Protein AF-A0A945JNY4-F1 (afdb_monomer_lite)

Secondary structure (DSSP, 8-state):
-PPP---SPPPHHHHHHIIIIIHHHHHHHHHTS-HHHHHHHHHHHHHHHHS-SS--HHHHHHHHHHHT-S-TTTT-SHHHHHHHHHHHHHHHHHHTT-SSHHHHHHHHHHHHHHHHHHHHHHHTTSTT-

pLDDT: mean 84.41, std 12.9, range [43.5, 97.56]

Foldseek 3Di:
DDDPPPPDDDDPVRVCCCVPPLVVLLVVLCVPDQVQLVLLLVLLVQLLVQDDQDDDLVCLVCSCCVRPRPDLPVQPRNNSVLNVVQSVVQSVVQVVVDDRHSSVSSVVSNVVSVCSSVVSSVVSVDPDD

Radius of gyration: 17.93 Å; chains: 1; bounding box: 38×28×49 Å

Structure (mmCIF, N/CA/C/O backbone):
data_AF-A0A945JNY4-F1
#
_entry.id   AF-A0A945JNY4-F1
#
loop_
_atom_site.group_PDB
_atom_site.id
_atom_site.type_symbol
_atom_site.label_atom_id
_atom_site.label_alt_id
_atom_site.label_comp_id
_atom_site.label_asym_id
_atom_site.label_entity_id
_atom_site.label_seq_id
_atom_site.pdbx_PDB_ins_code
_atom_site.Cartn_x
_atom_site.Cartn_y
_atom_site.Cartn_z
_atom_site.occupancy
_atom_site.B_iso_or_equiv
_atom_site.auth_seq_id
_atom_site.auth_comp_id
_atom_site.auth_asym_id
_atom_site.auth_atom_id
_atom_site.pdbx_PDB_model_num
ATOM 1 N N . MET A 1 1 ? 25.417 -8.830 16.211 1.00 43.50 1 MET A N 1
ATOM 2 C CA . MET A 1 1 ? 24.468 -8.822 17.343 1.00 43.50 1 MET A CA 1
ATOM 3 C C . MET A 1 1 ? 23.357 -9.809 17.006 1.00 43.50 1 MET A C 1
ATOM 5 O O . MET A 1 1 ? 22.780 -9.643 15.936 1.00 43.50 1 MET A O 1
ATOM 9 N N . PRO A 1 2 ? 23.117 -10.873 17.789 1.00 43.62 2 PRO A N 1
ATOM 10 C CA . PRO A 1 2 ? 22.013 -11.785 17.509 1.00 43.62 2 PRO A CA 1
ATOM 11 C C . PRO A 1 2 ? 20.682 -11.071 17.778 1.00 43.62 2 PRO A C 1
ATOM 13 O O . PRO A 1 2 ? 20.583 -10.297 18.730 1.00 43.62 2 PRO A O 1
ATOM 16 N N . LEU A 1 3 ? 19.675 -11.308 16.935 1.00 51.19 3 LEU A N 1
ATOM 17 C CA . LEU A 1 3 ? 18.308 -10.849 17.190 1.00 51.19 3 LEU A CA 1
ATOM 18 C C . LEU A 1 3 ? 17.776 -11.525 18.469 1.00 51.19 3 LEU A C 1
ATOM 20 O O . LEU A 1 3 ? 18.082 -12.702 18.683 1.00 51.19 3 LEU A O 1
ATOM 24 N N . PRO A 1 4 ? 16.978 -10.836 19.305 1.00 52.81 4 PRO A N 1
ATOM 25 C CA . PRO A 1 4 ? 16.330 -11.469 20.447 1.00 52.81 4 PRO A CA 1
ATOM 26 C C . PRO A 1 4 ? 15.465 -12.635 19.958 1.00 52.81 4 PRO A C 1
ATOM 28 O O . PRO A 1 4 ? 14.599 -12.469 19.099 1.00 52.81 4 PRO A O 1
ATOM 31 N N . THR A 1 5 ? 15.705 -13.835 20.480 1.00 54.66 5 THR A N 1
ATOM 32 C CA . THR A 1 5 ? 14.893 -15.012 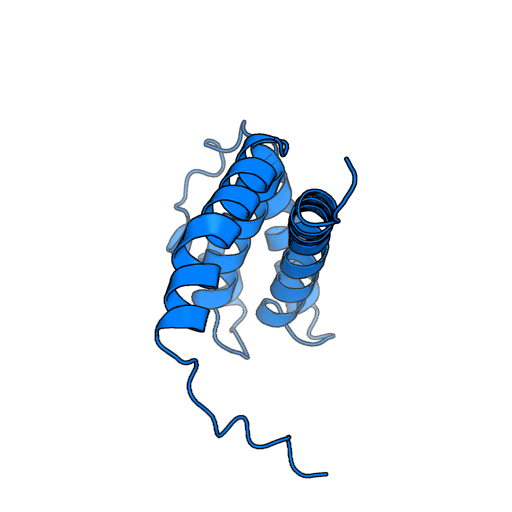20.179 1.00 54.66 5 THR A CA 1
ATOM 33 C C . THR A 1 5 ? 13.535 -14.863 20.865 1.00 54.66 5 THR A C 1
ATOM 35 O O . THR A 1 5 ? 13.374 -15.214 22.033 1.00 54.66 5 THR A O 1
ATOM 38 N N . HIS A 1 6 ? 12.533 -14.347 20.145 1.00 59.66 6 HIS A N 1
ATOM 39 C CA . HIS A 1 6 ? 11.121 -14.401 20.548 1.00 59.66 6 HIS A CA 1
ATOM 40 C C . HIS A 1 6 ? 10.664 -15.866 20.602 1.00 59.66 6 HIS A C 1
ATOM 42 O O . HIS A 1 6 ? 10.081 -16.398 19.665 1.00 59.66 6 HIS A O 1
ATOM 48 N N . SER A 1 7 ? 11.013 -16.553 21.683 1.00 62.31 7 SER A N 1
ATOM 49 C CA . SER A 1 7 ? 10.875 -18.005 21.835 1.00 62.31 7 SER A CA 1
ATOM 50 C C . SER A 1 7 ? 9.758 -18.398 22.803 1.00 62.31 7 SER A C 1
ATOM 52 O O . SER A 1 7 ? 9.586 -19.575 23.100 1.00 62.31 7 SER A O 1
ATOM 54 N N . ARG A 1 8 ? 8.953 -17.433 23.260 1.00 75.94 8 ARG A N 1
ATOM 55 C CA . ARG A 1 8 ? 7.708 -17.700 23.983 1.00 75.94 8 ARG A CA 1
ATOM 56 C C . ARG A 1 8 ? 6.525 -17.388 23.070 1.00 75.94 8 ARG A C 1
ATOM 58 O O . ARG A 1 8 ? 6.253 -16.209 22.843 1.00 75.94 8 ARG A O 1
ATOM 65 N N . PRO A 1 9 ? 5.846 -18.415 22.527 1.00 80.81 9 PRO A N 1
ATOM 66 C CA . PRO A 1 9 ? 4.530 -18.239 21.930 1.00 80.81 9 PRO A CA 1
ATOM 67 C C . PRO A 1 9 ? 3.599 -17.519 22.912 1.00 80.81 9 PRO A C 1
ATOM 69 O O . PRO A 1 9 ? 3.721 -17.707 24.124 1.00 80.81 9 PRO A O 1
ATOM 72 N N . LEU A 1 10 ? 2.681 -16.706 22.387 1.00 83.50 10 LEU A N 1
ATOM 73 C CA . LEU A 1 10 ? 1.646 -16.068 23.200 1.00 83.50 10 LEU A CA 1
ATOM 74 C C . LEU A 1 10 ? 0.803 -17.143 23.900 1.00 83.50 10 LEU A C 1
ATOM 76 O O . LEU A 1 10 ? 0.428 -18.140 23.280 1.00 83.50 10 LEU A O 1
ATOM 80 N N . SER A 1 11 ? 0.494 -16.934 25.176 1.00 91.00 11 SER A N 1
ATOM 81 C CA . SER A 1 11 ? -0.473 -17.754 25.907 1.00 91.00 11 SER A CA 1
ATOM 82 C C . SER A 1 11 ? -1.887 -17.565 25.352 1.00 91.00 11 SER A C 1
ATOM 84 O O . SER A 1 11 ? -2.193 -16.564 24.704 1.00 91.00 11 SER A O 1
ATOM 86 N N . GLU A 1 12 ? -2.787 -18.508 25.634 1.00 91.06 12 GLU A N 1
ATOM 87 C CA . GLU A 1 12 ? -4.187 -18.418 25.196 1.00 91.06 12 GLU A CA 1
ATOM 88 C C . GLU A 1 12 ? -4.878 -17.136 25.681 1.00 91.06 12 GLU A C 1
ATOM 90 O O . GLU A 1 12 ? -5.658 -16.539 24.940 1.00 91.06 12 GLU A O 1
ATOM 95 N N . SER A 1 13 ? -4.559 -16.667 26.892 1.00 87.94 13 SER A N 1
ATOM 96 C CA . SER A 1 13 ? -5.104 -15.421 27.438 1.00 87.94 13 SER A CA 1
ATOM 97 C C . SER A 1 13 ? -4.562 -14.184 26.718 1.00 87.94 13 SER A C 1
ATOM 99 O O . SER A 1 13 ? -5.331 -13.270 26.422 1.00 87.94 13 SER A O 1
ATOM 101 N N . GLU A 1 14 ? -3.272 -14.161 26.372 1.00 87.19 14 GLU A N 1
ATOM 102 C CA . GLU A 1 14 ? -2.682 -13.097 25.551 1.00 87.19 14 GLU A CA 1
ATOM 103 C C . GLU A 1 14 ? -3.295 -13.089 24.148 1.00 87.19 14 GLU A C 1
ATOM 105 O O . GLU A 1 14 ? -3.684 -12.027 23.660 1.00 87.19 14 GLU A O 1
ATOM 110 N N . ILE A 1 15 ? -3.464 -14.262 23.526 1.00 88.25 15 ILE A N 1
ATOM 111 C CA . ILE A 1 15 ? -4.139 -14.402 22.229 1.00 88.25 15 ILE A CA 1
ATOM 112 C C . ILE A 1 15 ? -5.574 -13.877 22.321 1.00 88.25 15 ILE A C 1
ATOM 114 O O . ILE A 1 15 ? -5.986 -13.071 21.484 1.00 88.25 15 ILE A O 1
ATOM 118 N N . ALA A 1 16 ? -6.339 -14.286 23.335 1.00 88.62 16 ALA A N 1
ATOM 119 C CA . ALA A 1 16 ? -7.715 -13.836 23.537 1.00 88.62 16 ALA A CA 1
ATOM 120 C C . ALA A 1 16 ? -7.798 -12.314 23.744 1.00 88.62 16 ALA A C 1
ATOM 122 O O . ALA A 1 16 ? -8.686 -11.655 23.196 1.00 88.62 16 ALA A O 1
ATOM 123 N N . PHE A 1 17 ? -6.843 -11.733 24.473 1.00 85.56 17 PHE A N 1
ATOM 124 C CA . PHE A 1 17 ? -6.758 -10.290 24.672 1.00 85.56 17 PHE A CA 1
ATOM 125 C C . PHE A 1 17 ? -6.467 -9.534 23.364 1.00 85.56 17 PHE A C 1
ATOM 127 O O . PHE A 1 17 ? -7.189 -8.587 23.029 1.00 85.56 17 PHE A O 1
ATOM 134 N N . VAL A 1 18 ? -5.460 -9.959 22.588 1.00 85.19 18 VAL A N 1
ATOM 135 C CA . VAL A 1 18 ? -5.072 -9.261 21.345 1.00 85.19 18 VAL A CA 1
ATOM 136 C C . VAL A 1 18 ? -6.080 -9.467 20.209 1.00 85.19 18 VAL A C 1
ATOM 138 O O . VAL A 1 18 ? -6.320 -8.561 19.411 1.00 85.19 18 VAL A O 1
ATOM 141 N N . THR A 1 19 ? -6.726 -10.633 20.143 1.00 86.06 19 THR A N 1
ATOM 142 C CA . THR A 1 19 ? -7.717 -10.946 19.096 1.00 86.06 19 THR A CA 1
ATOM 143 C C . THR A 1 19 ? -9.137 -10.488 19.432 1.00 86.06 19 THR A C 1
ATOM 145 O O . THR A 1 19 ? -9.947 -10.342 18.513 1.00 86.06 19 THR A O 1
ATOM 148 N N . GLY A 1 20 ? -9.438 -10.217 20.707 1.00 87.88 20 GLY A N 1
ATOM 149 C CA . GLY A 1 20 ? -10.739 -9.745 21.181 1.00 87.88 20 GLY A CA 1
ATOM 150 C C . GLY A 1 20 ? -10.773 -8.228 21.431 1.00 87.88 20 GLY A C 1
ATOM 151 O O . GLY A 1 20 ? -11.011 -7.464 20.490 1.00 87.88 20 GLY A O 1
ATOM 152 N N . PRO A 1 21 ? -10.595 -7.756 22.684 1.00 86.19 21 PRO A N 1
ATOM 153 C CA . PRO A 1 21 ? -10.664 -6.333 23.039 1.00 86.19 21 PRO A CA 1
ATOM 154 C C . PRO A 1 21 ? -9.794 -5.417 22.169 1.00 86.19 21 PRO A C 1
ATOM 156 O O . PRO A 1 21 ? -10.302 -4.448 21.606 1.00 86.19 21 PRO A O 1
ATOM 159 N N . GLN A 1 22 ? -8.518 -5.758 21.998 1.00 84.44 22 GLN A N 1
ATOM 160 C CA . GLN A 1 22 ? -7.559 -4.982 21.205 1.00 84.44 22 GLN A CA 1
ATOM 161 C C . GLN A 1 22 ? -7.992 -4.858 19.739 1.00 84.44 22 GLN A C 1
ATOM 163 O O . GLN A 1 22 ? -8.011 -3.761 19.179 1.00 84.44 22 GLN A O 1
ATOM 168 N N . ARG A 1 23 ? -8.439 -5.961 19.124 1.00 85.25 23 ARG A N 1
ATOM 169 C CA . ARG A 1 23 ? -8.918 -5.963 17.735 1.00 85.25 23 ARG A CA 1
ATOM 170 C C . ARG A 1 23 ? -10.116 -5.038 17.524 1.00 85.25 23 ARG A C 1
ATOM 172 O O . ARG A 1 23 ? -10.205 -4.391 16.483 1.00 85.25 23 ARG A O 1
ATOM 179 N N . ARG A 1 24 ? -11.016 -4.942 18.509 1.00 86.75 24 ARG A N 1
ATOM 180 C CA . ARG A 1 24 ? -12.154 -4.006 18.468 1.00 86.75 24 ARG A CA 1
ATOM 181 C C . ARG A 1 24 ? -11.704 -2.548 18.526 1.00 86.75 24 ARG A C 1
ATOM 183 O O . ARG A 1 24 ? -12.256 -1.730 17.796 1.00 86.75 24 ARG A O 1
ATOM 190 N N . ILE A 1 25 ? -10.690 -2.234 19.332 1.00 85.44 25 ILE A N 1
ATOM 191 C CA . ILE A 1 25 ? -10.122 -0.880 19.410 1.00 85.44 25 ILE A CA 1
ATOM 192 C C . ILE A 1 25 ? -9.492 -0.487 18.072 1.00 85.44 25 ILE A C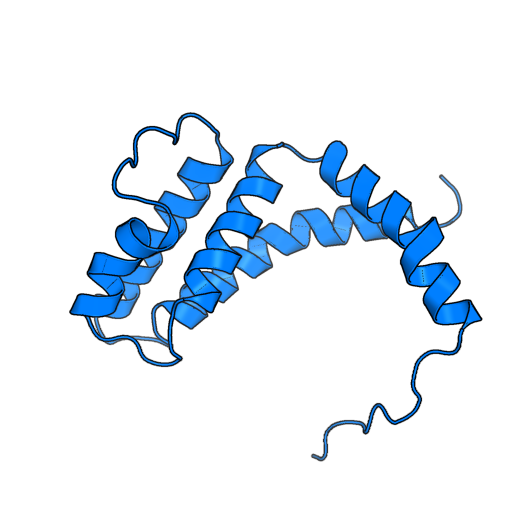 1
ATOM 194 O O . ILE A 1 25 ? -9.803 0.573 17.538 1.00 85.44 25 ILE A O 1
ATOM 198 N N . VAL A 1 26 ? -8.695 -1.374 17.471 1.00 83.75 26 VAL A N 1
ATOM 199 C CA . VAL A 1 26 ? -8.107 -1.133 16.142 1.00 83.75 26 VAL A CA 1
ATOM 200 C C . VAL A 1 26 ? -9.194 -0.965 15.076 1.00 83.75 26 VAL A C 1
ATOM 202 O O . VAL A 1 26 ? -9.119 -0.050 14.259 1.00 83.75 26 VAL A O 1
ATOM 205 N N . ALA A 1 27 ? -10.239 -1.799 15.092 1.00 84.19 27 ALA A N 1
ATOM 206 C CA . ALA A 1 27 ? -11.360 -1.671 14.159 1.00 84.19 27 ALA A CA 1
ATOM 207 C C . ALA A 1 27 ? -12.079 -0.319 14.299 1.00 84.19 27 ALA A C 1
ATOM 209 O O . ALA A 1 27 ? -12.435 0.295 13.293 1.00 84.19 27 ALA A O 1
ATOM 210 N N . ARG A 1 28 ? -12.245 0.172 15.531 1.00 83.94 28 ARG A N 1
ATOM 211 C CA . ARG A 1 28 ? -12.802 1.500 15.801 1.00 83.94 28 ARG A CA 1
ATOM 212 C C . ARG A 1 28 ? -11.880 2.616 15.306 1.00 83.94 28 ARG A C 1
ATOM 214 O O . ARG A 1 28 ? -12.357 3.515 14.621 1.00 83.94 28 ARG A O 1
ATOM 221 N N . ALA A 1 29 ? -10.580 2.535 15.585 1.00 82.69 29 ALA A N 1
ATOM 222 C CA . ALA A 1 29 ? -9.594 3.500 15.096 1.00 82.69 29 ALA A CA 1
ATOM 223 C C . ALA A 1 29 ? -9.623 3.610 13.566 1.00 82.69 29 ALA A C 1
ATOM 225 O O . ALA A 1 29 ? -9.630 4.716 13.028 1.00 82.69 29 ALA A O 1
ATOM 226 N N . LEU A 1 30 ? -9.725 2.470 12.876 1.00 81.12 30 LEU A N 1
ATOM 227 C CA . LEU A 1 30 ? -9.877 2.398 11.423 1.00 81.12 30 LEU A CA 1
ATOM 228 C C . LEU A 1 30 ? -11.197 3.010 10.934 1.00 81.12 30 LEU A C 1
ATOM 230 O O . LEU A 1 30 ? -11.188 3.731 9.940 1.00 81.12 30 LEU A O 1
ATOM 234 N N . ALA A 1 31 ? -12.314 2.747 11.619 1.00 80.69 31 ALA A N 1
ATOM 235 C CA . ALA A 1 31 ? -13.628 3.283 11.253 1.00 80.69 31 ALA A CA 1
ATOM 236 C C . ALA A 1 31 ? -13.722 4.805 11.438 1.00 80.69 31 ALA A C 1
ATOM 238 O O . ALA A 1 31 ? -14.344 5.491 10.630 1.00 80.69 31 ALA A O 1
ATOM 239 N N . GLU A 1 32 ? -13.091 5.339 12.484 1.00 79.25 32 GLU A N 1
ATOM 240 C CA . GLU A 1 32 ? -13.033 6.780 12.739 1.00 79.25 32 GLU A CA 1
ATOM 241 C C . GLU A 1 32 ? -12.000 7.495 11.859 1.00 79.25 32 GLU A C 1
ATOM 243 O O . GLU A 1 32 ? -11.917 8.725 11.882 1.00 79.25 32 GLU A O 1
ATOM 248 N N . GLN A 1 33 ? -11.155 6.761 11.132 1.00 73.62 33 GLN A N 1
ATOM 249 C CA . GLN A 1 33 ? -10.186 7.359 10.229 1.00 73.62 33 GLN A CA 1
ATOM 250 C C . GLN A 1 33 ? -10.799 7.648 8.866 1.00 73.62 33 GLN A C 1
ATOM 252 O O . GLN A 1 33 ? -11.716 6.971 8.409 1.00 73.62 33 GLN A O 1
ATOM 257 N N . ALA A 1 34 ? -10.298 8.694 8.201 1.00 66.81 34 ALA A N 1
ATOM 258 C CA . ALA A 1 34 ? -10.790 9.059 6.882 1.00 66.81 34 ALA A CA 1
ATOM 259 C C . ALA A 1 34 ? -10.707 7.825 5.957 1.00 66.81 34 ALA A C 1
ATOM 261 O O . ALA A 1 34 ? -9.599 7.310 5.777 1.00 66.81 34 ALA A O 1
ATOM 262 N N . PRO A 1 35 ? -11.809 7.393 5.306 1.00 68.38 35 PRO A N 1
ATOM 263 C CA . PRO A 1 35 ? -11.854 6.161 4.503 1.00 68.38 35 PRO A CA 1
ATOM 264 C C . PRO A 1 35 ? -10.752 6.059 3.436 1.00 68.38 35 PRO A C 1
ATOM 266 O O . PRO A 1 35 ? -10.394 4.979 2.973 1.00 68.38 35 PRO A O 1
ATOM 269 N N . GLY A 1 36 ? -10.183 7.202 3.044 1.00 75.81 36 GLY A N 1
ATOM 270 C CA . GLY A 1 36 ? -9.042 7.265 2.143 1.00 75.81 36 GLY A CA 1
ATOM 271 C C . GLY A 1 36 ? -7.736 6.692 2.709 1.00 75.81 36 GLY A C 1
ATOM 272 O O . GLY A 1 36 ? -7.007 6.065 1.952 1.00 75.81 36 GLY A O 1
ATOM 273 N N . ALA A 1 37 ? -7.420 6.871 3.994 1.00 81.50 37 ALA A N 1
ATOM 274 C CA . ALA A 1 37 ? -6.129 6.438 4.543 1.00 81.50 37 ALA A CA 1
ATOM 275 C C . ALA A 1 37 ? -6.006 4.906 4.539 1.00 81.50 37 ALA A C 1
ATOM 277 O O . ALA A 1 37 ? -5.072 4.359 3.956 1.00 81.50 37 ALA A O 1
ATOM 278 N N . THR A 1 38 ? -7.010 4.208 5.076 1.00 86.81 38 THR A N 1
ATOM 279 C CA . THR A 1 38 ? -7.054 2.738 5.098 1.00 86.81 38 THR A CA 1
ATOM 280 C C . THR A 1 38 ? -7.021 2.142 3.693 1.00 86.81 38 THR A C 1
ATOM 282 O O . THR A 1 38 ? -6.290 1.185 3.443 1.00 86.81 38 THR A O 1
ATOM 285 N N . LEU A 1 39 ? -7.760 2.733 2.746 1.00 88.69 39 LEU A N 1
ATOM 286 C CA . LEU A 1 39 ? -7.758 2.279 1.355 1.00 88.69 39 LEU A CA 1
ATOM 287 C C . LEU A 1 39 ? -6.388 2.471 0.687 1.00 88.69 39 LEU A C 1
ATOM 289 O O . LEU A 1 39 ? -5.949 1.596 -0.060 1.00 88.69 39 LEU A O 1
ATOM 293 N N . ALA A 1 40 ? -5.705 3.589 0.955 1.00 91.12 40 ALA A N 1
ATOM 294 C CA . ALA A 1 40 ? -4.367 3.845 0.429 1.00 91.12 40 ALA A CA 1
ATOM 295 C C . ALA A 1 40 ? -3.363 2.807 0.945 1.00 91.12 40 ALA A C 1
ATOM 297 O O . ALA A 1 40 ? -2.688 2.170 0.136 1.00 91.12 40 ALA A O 1
ATOM 298 N N . VAL A 1 41 ? -3.328 2.591 2.265 1.00 93.00 41 VAL A N 1
ATOM 299 C CA . VAL A 1 41 ? -2.454 1.608 2.926 1.00 93.00 41 VAL A CA 1
ATOM 300 C C . VAL A 1 41 ? -2.703 0.213 2.358 1.00 93.00 41 VAL A C 1
ATOM 302 O O . VAL A 1 41 ? -1.781 -0.391 1.817 1.00 93.00 41 VAL A O 1
ATOM 305 N N . ALA A 1 42 ? -3.956 -0.254 2.347 1.00 92.31 42 ALA A N 1
ATOM 306 C CA . ALA A 1 42 ? -4.307 -1.576 1.825 1.00 92.31 42 ALA A CA 1
ATOM 307 C C . ALA A 1 42 ? -3.913 -1.759 0.346 1.00 92.31 42 ALA A C 1
ATOM 309 O O . ALA A 1 42 ? -3.438 -2.823 -0.059 1.00 92.31 42 ALA A O 1
ATOM 310 N N . THR A 1 43 ? -4.079 -0.714 -0.469 1.00 94.19 43 THR A N 1
ATOM 311 C CA . THR A 1 43 ? -3.674 -0.733 -1.882 1.00 94.19 43 THR A CA 1
ATOM 312 C C . THR A 1 43 ? -2.155 -0.828 -2.018 1.00 94.19 43 THR A C 1
ATOM 314 O O . THR A 1 43 ? -1.662 -1.652 -2.789 1.00 94.19 43 THR A O 1
ATOM 317 N N . MET A 1 44 ? -1.401 -0.041 -1.245 1.00 96.19 44 MET A N 1
ATOM 318 C CA . MET A 1 44 ? 0.062 -0.110 -1.234 1.00 96.19 44 MET A CA 1
ATOM 319 C C . MET A 1 44 ? 0.557 -1.479 -0.754 1.00 96.19 44 MET A C 1
ATOM 321 O O . MET A 1 44 ? 1.444 -2.037 -1.395 1.00 96.19 44 MET A O 1
ATOM 325 N N . SER A 1 45 ? -0.051 -2.084 0.277 1.00 97.25 45 SER A N 1
ATOM 326 C CA . SER A 1 45 ? 0.319 -3.431 0.742 1.00 97.25 45 SER A CA 1
ATOM 327 C C . SER A 1 45 ? 0.183 -4.474 -0.373 1.00 97.25 45 SER A C 1
ATOM 329 O O . SER A 1 45 ? 1.073 -5.304 -0.561 1.00 97.25 45 SER A O 1
ATOM 331 N N . ARG A 1 46 ? -0.897 -4.412 -1.168 1.00 97.12 46 ARG A N 1
ATOM 332 C CA . ARG A 1 46 ? -1.087 -5.304 -2.328 1.00 97.12 46 ARG A CA 1
ATOM 333 C C . ARG A 1 46 ? 0.019 -5.123 -3.370 1.00 97.12 46 ARG A C 1
ATOM 335 O O . ARG A 1 46 ? 0.566 -6.115 -3.846 1.00 97.12 46 ARG A O 1
ATOM 342 N N . LEU A 1 47 ? 0.374 -3.878 -3.696 1.00 97.00 47 LEU A N 1
ATOM 343 C CA . LEU A 1 47 ? 1.446 -3.565 -4.650 1.00 97.00 47 LEU A CA 1
ATOM 344 C C . LEU A 1 47 ? 2.819 -4.043 -4.146 1.00 97.00 47 LEU A C 1
ATOM 346 O O . LEU A 1 47 ? 3.573 -4.649 -4.904 1.00 97.00 47 LEU A O 1
ATOM 350 N N . ILE A 1 48 ? 3.130 -3.820 -2.865 1.00 97.56 48 ILE A N 1
ATOM 351 C CA . ILE A 1 48 ? 4.382 -4.256 -2.221 1.00 97.56 48 ILE A CA 1
ATOM 352 C C . ILE A 1 48 ? 4.515 -5.779 -2.267 1.00 97.56 48 ILE A C 1
ATOM 354 O O . ILE A 1 48 ? 5.590 -6.293 -2.577 1.00 97.56 48 ILE A O 1
ATOM 358 N N . ASN A 1 49 ? 3.433 -6.501 -1.969 1.00 97.38 49 ASN A N 1
ATOM 359 C CA . ASN A 1 49 ? 3.436 -7.963 -1.926 1.00 97.38 49 ASN A CA 1
ATOM 360 C C . ASN A 1 49 ? 3.582 -8.599 -3.312 1.00 97.38 49 ASN A C 1
ATOM 362 O O . ASN A 1 49 ? 4.141 -9.687 -3.422 1.00 97.38 49 ASN A O 1
ATOM 366 N N . ALA A 1 50 ? 3.136 -7.914 -4.365 1.00 96.94 50 ALA A N 1
ATOM 367 C CA . ALA A 1 50 ? 3.307 -8.363 -5.743 1.00 96.94 50 ALA A CA 1
ATOM 368 C C . ALA A 1 50 ? 4.717 -8.101 -6.307 1.00 96.94 50 ALA A C 1
ATOM 370 O O . ALA A 1 50 ? 5.076 -8.650 -7.349 1.00 96.94 50 ALA A O 1
ATOM 371 N N . LEU A 1 51 ? 5.532 -7.272 -5.645 1.00 94.81 51 LEU A N 1
ATOM 372 C CA . LEU A 1 51 ? 6.881 -6.954 -6.106 1.00 94.81 51 LEU A CA 1
ATOM 373 C C . LEU A 1 51 ? 7.926 -7.912 -5.517 1.00 94.81 51 LEU A C 1
ATOM 375 O O . LEU A 1 51 ? 7.974 -8.093 -4.300 1.00 94.81 51 LEU A O 1
ATOM 379 N N . PRO A 1 52 ? 8.865 -8.448 -6.316 1.00 91.50 52 PRO A N 1
ATOM 380 C CA . PRO A 1 52 ? 10.100 -9.010 -5.772 1.00 91.50 52 PRO A CA 1
ATOM 381 C C . PRO A 1 52 ? 10.971 -7.900 -5.157 1.00 91.50 52 PRO A C 1
ATOM 383 O O . PRO A 1 52 ? 10.719 -6.711 -5.358 1.00 91.50 52 PRO A O 1
ATOM 386 N N . ARG A 1 53 ? 12.034 -8.271 -4.428 1.00 84.94 53 ARG A N 1
ATOM 387 C CA .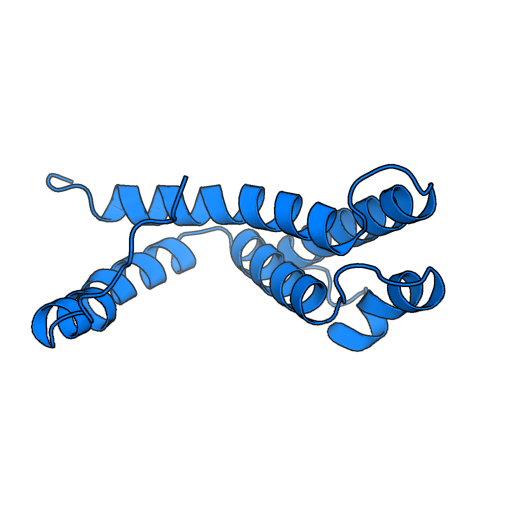 ARG A 1 53 ? 12.989 -7.293 -3.866 1.00 84.94 53 ARG A CA 1
ATOM 388 C C . ARG A 1 53 ? 13.580 -6.382 -4.949 1.00 84.94 53 ARG A C 1
ATOM 390 O O . ARG A 1 53 ? 13.664 -5.176 -4.760 1.00 84.94 53 ARG A O 1
ATOM 397 N N . HIS A 1 54 ? 13.910 -6.955 -6.106 1.00 85.88 54 HIS A N 1
ATOM 398 C CA . HIS A 1 54 ? 14.372 -6.221 -7.280 1.00 85.88 54 HIS A CA 1
ATOM 399 C C . HIS A 1 54 ? 13.456 -6.525 -8.464 1.00 85.88 54 HIS A C 1
ATOM 401 O O . HIS A 1 54 ? 13.473 -7.623 -9.014 1.00 85.88 54 HIS A O 1
ATOM 407 N N . ALA A 1 55 ? 12.629 -5.554 -8.842 1.00 91.19 55 ALA A N 1
ATOM 408 C CA . ALA A 1 55 ? 11.735 -5.668 -9.987 1.00 91.19 55 ALA A CA 1
ATOM 409 C C . ALA A 1 55 ? 12.377 -5.065 -11.239 1.00 91.19 55 ALA A C 1
ATOM 411 O O . ALA A 1 55 ? 12.991 -4.000 -11.167 1.00 91.19 55 ALA A O 1
ATOM 412 N N . THR A 1 56 ? 12.194 -5.707 -12.392 1.00 93.25 56 THR A N 1
ATOM 413 C CA . THR A 1 56 ? 12.615 -5.168 -13.696 1.00 93.25 56 THR A CA 1
ATOM 414 C C . THR A 1 56 ? 11.767 -3.956 -14.092 1.00 93.25 56 THR A C 1
ATOM 416 O O . THR A 1 56 ? 10.644 -3.800 -13.612 1.00 93.25 56 THR A O 1
ATOM 419 N N . ALA A 1 57 ? 12.255 -3.118 -15.012 1.00 92.75 57 ALA A N 1
ATOM 420 C CA . ALA A 1 57 ? 11.487 -1.973 -15.520 1.00 92.75 57 ALA A CA 1
ATOM 421 C C . ALA A 1 57 ? 10.119 -2.390 -16.094 1.00 92.75 57 ALA A C 1
ATOM 423 O O . ALA A 1 57 ? 9.102 -1.757 -15.811 1.00 92.75 57 ALA A O 1
ATOM 424 N N . ARG A 1 58 ? 10.073 -3.515 -16.824 1.00 93.94 58 ARG A N 1
ATOM 425 C CA . ARG A 1 58 ? 8.825 -4.091 -17.349 1.00 93.94 58 ARG A CA 1
ATOM 426 C C . ARG A 1 58 ? 7.857 -4.482 -16.230 1.00 93.94 58 ARG A C 1
ATOM 428 O O . ARG A 1 58 ? 6.679 -4.152 -16.316 1.00 93.94 58 ARG A O 1
ATOM 435 N N . ALA A 1 59 ? 8.344 -5.158 -15.187 1.00 94.31 59 ALA A N 1
ATOM 436 C CA . ALA A 1 59 ? 7.510 -5.546 -14.050 1.00 94.31 59 ALA A CA 1
ATOM 437 C C . ALA A 1 59 ? 6.962 -4.316 -13.308 1.00 94.31 59 ALA A C 1
ATOM 439 O O . ALA A 1 59 ? 5.770 -4.256 -13.020 1.00 94.31 59 ALA A O 1
ATOM 440 N N . ARG A 1 60 ? 7.799 -3.294 -13.079 1.00 94.81 60 ARG A N 1
ATOM 441 C CA . ARG A 1 60 ? 7.373 -2.028 -12.4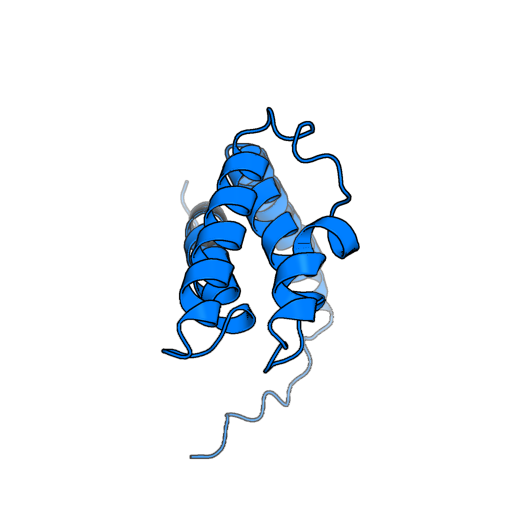58 1.00 94.81 60 ARG A CA 1
ATOM 442 C C . ARG A 1 60 ? 6.292 -1.312 -13.269 1.00 94.81 60 ARG A C 1
ATOM 444 O O . ARG A 1 60 ? 5.338 -0.803 -12.696 1.00 94.81 60 ARG A O 1
ATOM 451 N N . ALA A 1 61 ? 6.421 -1.284 -14.596 1.00 93.44 61 ALA A N 1
ATOM 452 C CA . ALA A 1 61 ? 5.443 -0.644 -15.475 1.00 93.44 61 ALA A CA 1
ATOM 453 C C . ALA A 1 61 ? 4.082 -1.361 -15.494 1.00 93.44 61 ALA A C 1
ATOM 455 O O . ALA A 1 61 ? 3.051 -0.702 -15.596 1.00 93.44 61 ALA A O 1
ATOM 456 N N . ALA A 1 62 ? 4.073 -2.691 -15.378 1.00 94.81 62 ALA A N 1
ATOM 457 C CA . ALA A 1 62 ? 2.849 -3.492 -15.399 1.00 94.81 62 ALA A CA 1
ATOM 458 C C . ALA A 1 62 ? 2.168 -3.627 -14.024 1.00 94.81 62 ALA A C 1
ATOM 460 O O . ALA A 1 62 ? 1.004 -4.024 -13.968 1.00 94.81 62 ALA A O 1
ATOM 461 N N . LEU A 1 63 ? 2.873 -3.300 -12.933 1.00 95.56 63 LEU A N 1
ATOM 462 C CA . LEU A 1 63 ? 2.469 -3.612 -11.561 1.00 95.56 63 LEU A CA 1
ATOM 463 C C . LEU A 1 63 ? 1.038 -3.172 -11.238 1.00 95.56 63 LEU A C 1
ATOM 465 O O . LEU A 1 63 ? 0.236 -3.980 -10.778 1.00 95.56 63 LEU A O 1
ATOM 469 N N . TRP A 1 64 ? 0.707 -1.902 -11.492 1.00 94.56 64 TRP A N 1
ATOM 470 C CA . TRP A 1 64 ? -0.622 -1.378 -11.180 1.00 94.56 64 TRP A CA 1
ATOM 471 C C . TRP A 1 64 ? -1.727 -2.180 -11.870 1.00 94.56 64 TRP A C 1
ATOM 473 O O . TRP A 1 64 ? -2.654 -2.660 -11.220 1.00 94.56 64 TRP A O 1
ATOM 483 N N . ALA A 1 65 ? -1.595 -2.365 -13.184 1.00 93.88 65 ALA A N 1
ATOM 484 C CA . ALA A 1 65 ? -2.587 -3.069 -13.983 1.00 93.88 65 ALA A CA 1
ATOM 485 C C . ALA A 1 65 ? -2.740 -4.535 -13.552 1.00 93.88 65 ALA A C 1
ATOM 487 O O . ALA A 1 65 ? -3.854 -5.045 -13.531 1.00 93.88 65 ALA A O 1
ATOM 488 N N . GLN A 1 66 ? -1.643 -5.192 -13.164 1.00 94.62 66 GLN A N 1
ATOM 489 C CA . GLN A 1 66 ? -1.658 -6.582 -12.700 1.00 94.62 66 GLN A CA 1
ATOM 490 C C . GLN A 1 66 ? -2.331 -6.758 -11.334 1.00 94.62 66 GLN A C 1
ATOM 492 O O . GLN A 1 66 ? -3.003 -7.759 -11.111 1.00 94.62 66 GLN A O 1
ATOM 497 N N . VAL A 1 67 ? -2.135 -5.816 -10.409 1.00 94.56 67 VAL A N 1
ATOM 498 C CA . VAL A 1 67 ? -2.566 -5.974 -9.008 1.00 94.56 67 VAL A CA 1
ATOM 499 C C . VAL A 1 67 ? -3.939 -5.362 -8.745 1.00 94.56 67 VAL A C 1
ATOM 501 O O . VAL A 1 67 ? -4.710 -5.887 -7.935 1.00 94.56 67 VAL A O 1
ATOM 504 N N . ILE A 1 68 ? -4.219 -4.226 -9.383 1.00 91.94 68 ILE A N 1
ATOM 505 C CA . ILE A 1 68 ? -5.403 -3.395 -9.136 1.00 91.94 68 ILE A CA 1
ATOM 506 C C . ILE A 1 68 ? -6.371 -3.438 -10.322 1.00 91.94 68 ILE A C 1
ATOM 508 O O . ILE A 1 68 ? -7.578 -3.371 -10.115 1.00 91.94 68 ILE A O 1
ATOM 512 N N . GLY A 1 69 ? -5.851 -3.590 -11.542 1.00 89.50 69 GLY A N 1
ATOM 513 C CA . GLY A 1 69 ? -6.616 -3.522 -12.787 1.00 89.50 69 GLY A CA 1
ATOM 514 C C . GLY A 1 69 ? -6.250 -2.299 -13.632 1.00 89.50 69 GLY A C 1
ATOM 515 O O . GLY A 1 69 ? -5.591 -1.363 -13.170 1.00 89.50 69 GLY A O 1
ATOM 516 N N . SER A 1 70 ? -6.650 -2.317 -14.905 1.00 77.19 70 SER A N 1
ATOM 517 C CA . SER A 1 70 ? -6.354 -1.260 -15.885 1.00 77.19 70 SER A CA 1
ATOM 518 C C . SER A 1 70 ? -7.145 0.027 -15.651 1.00 77.19 70 SER A C 1
ATOM 520 O O . SER A 1 70 ? -6.724 1.096 -16.098 1.00 77.19 70 SER A O 1
ATOM 522 N N . ASP A 1 71 ? -8.261 -0.054 -14.931 1.00 72.56 71 ASP A N 1
ATOM 523 C CA . ASP A 1 71 ? -9.108 1.095 -14.670 1.00 72.56 71 ASP A CA 1
ATOM 524 C C . ASP A 1 71 ? -8.556 1.946 -13.514 1.00 72.56 71 ASP A C 1
ATOM 526 O O . ASP A 1 71 ? -8.807 1.718 -12.328 1.00 72.56 71 ASP A O 1
ATOM 530 N N . ARG A 1 72 ? -7.789 2.975 -13.883 1.00 74.25 72 ARG A N 1
ATOM 531 C CA . ARG A 1 72 ? -7.323 4.028 -12.970 1.00 74.25 72 ARG A CA 1
ATOM 532 C C . ARG A 1 72 ? -8.395 5.097 -12.721 1.00 74.25 72 ARG A C 1
ATOM 534 O O . ARG A 1 72 ? -8.052 6.132 -12.158 1.00 74.25 72 ARG A O 1
ATOM 541 N N . SER A 1 73 ? -9.652 4.888 -13.120 1.00 60.88 73 SER A N 1
ATOM 542 C CA . SER A 1 73 ? -10.784 5.809 -12.925 1.00 60.88 73 SER A CA 1
ATOM 543 C C . SER A 1 73 ? -11.755 5.397 -11.806 1.00 60.88 73 SER A C 1
ATOM 545 O O . SER A 1 73 ? -12.489 6.254 -11.314 1.00 60.88 73 SER A O 1
ATOM 547 N N . VAL A 1 74 ? -11.637 4.178 -11.243 1.00 55.00 74 VAL A N 1
ATOM 548 C CA . VAL A 1 74 ? -12.264 3.741 -9.956 1.00 55.00 74 VAL A CA 1
ATOM 549 C C . VAL A 1 74 ? -11.736 4.553 -8.740 1.00 55.00 74 VAL A C 1
ATOM 551 O O . VAL A 1 74 ? -11.846 4.194 -7.572 1.00 55.00 74 VAL A O 1
ATOM 554 N N . THR A 1 75 ? -11.107 5.694 -9.002 1.00 56.50 75 THR A N 1
ATOM 555 C CA . THR A 1 75 ? -10.127 6.411 -8.188 1.00 56.50 75 THR A CA 1
ATOM 556 C C . THR A 1 75 ? -10.665 7.727 -7.639 1.00 56.50 75 THR A C 1
ATOM 558 O O . THR A 1 75 ? -9.906 8.562 -7.144 1.00 56.50 75 THR A O 1
ATOM 561 N N . ALA A 1 76 ? -11.988 7.915 -7.660 1.00 56.91 76 ALA A N 1
ATOM 562 C CA . ALA A 1 76 ? -12.640 9.056 -7.021 1.00 56.91 76 ALA A CA 1
ATOM 563 C C . ALA A 1 76 ? -12.376 9.095 -5.502 1.00 56.91 76 ALA A C 1
ATOM 565 O O . ALA A 1 76 ? -12.254 10.177 -4.922 1.00 56.91 76 ALA A O 1
ATOM 566 N N . ALA A 1 77 ? -12.196 7.931 -4.867 1.00 74.75 77 ALA A N 1
ATOM 567 C CA . ALA A 1 77 ? -11.841 7.840 -3.459 1.00 74.75 77 ALA A CA 1
ATOM 568 C C . ALA A 1 77 ? -10.443 8.429 -3.196 1.00 74.75 77 ALA A C 1
ATOM 570 O O . ALA A 1 77 ? -9.446 8.022 -3.799 1.00 74.75 77 ALA A O 1
ATOM 571 N N . ARG A 1 78 ? -10.353 9.355 -2.230 1.00 83.81 78 ARG A N 1
ATOM 572 C CA . ARG A 1 78 ? -9.106 10.031 -1.810 1.00 83.81 78 ARG A CA 1
ATOM 573 C C . ARG A 1 78 ? -7.939 9.059 -1.591 1.00 83.81 78 ARG A C 1
ATOM 575 O O . ARG A 1 78 ? -6.809 9.390 -1.938 1.00 83.81 78 ARG A O 1
ATOM 582 N N . GLY A 1 79 ? -8.217 7.865 -1.066 1.00 86.31 79 GLY A N 1
ATOM 583 C CA . GLY A 1 79 ? -7.211 6.829 -0.824 1.00 86.31 79 GLY A CA 1
ATOM 584 C C . GLY A 1 79 ? -6.564 6.270 -2.083 1.00 86.31 79 GLY A C 1
ATOM 585 O O . GLY A 1 79 ? -5.342 6.166 -2.160 1.00 86.31 79 GLY A O 1
ATOM 586 N N . MET A 1 80 ? -7.361 6.002 -3.118 1.00 89.75 80 MET A N 1
ATOM 587 C CA . MET A 1 80 ? -6.836 5.518 -4.396 1.00 89.75 80 MET A CA 1
ATOM 588 C C . MET A 1 80 ? -5.942 6.554 -5.072 1.00 89.75 80 MET A C 1
ATOM 590 O O . MET A 1 80 ? -4.904 6.196 -5.621 1.00 89.75 80 MET A O 1
ATOM 594 N N . LYS A 1 81 ? -6.284 7.846 -4.977 1.00 89.56 81 LYS A N 1
ATOM 595 C CA . LYS A 1 81 ? -5.429 8.930 -5.493 1.00 89.56 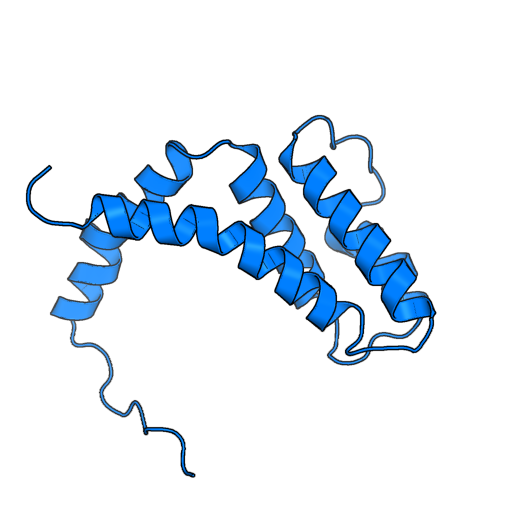81 LYS A CA 1
ATOM 596 C C . LYS A 1 81 ? -4.067 8.962 -4.797 1.00 89.56 81 LYS A C 1
ATOM 598 O O . LYS A 1 81 ? -3.048 9.171 -5.450 1.00 89.56 81 LYS A O 1
ATOM 603 N N . GLN A 1 82 ? -4.036 8.729 -3.484 1.00 90.56 82 GLN A N 1
ATOM 604 C CA . GLN A 1 82 ? -2.784 8.654 -2.726 1.00 90.56 82 GLN A CA 1
ATOM 605 C C . GLN A 1 82 ? -1.952 7.432 -3.126 1.00 90.56 82 GLN A C 1
ATOM 607 O O . GLN A 1 82 ? -0.754 7.576 -3.365 1.00 90.56 82 GLN A O 1
ATOM 612 N N . ALA A 1 83 ? -2.580 6.262 -3.265 1.00 92.81 83 ALA A N 1
ATOM 613 C CA . ALA A 1 83 ? -1.903 5.050 -3.723 1.00 92.81 83 ALA A CA 1
ATOM 614 C C . ALA A 1 83 ? -1.331 5.203 -5.142 1.00 92.81 83 ALA A C 1
ATOM 616 O O . ALA A 1 83 ? -0.191 4.816 -5.385 1.00 92.81 83 ALA A O 1
ATOM 617 N N . ILE A 1 84 ? -2.081 5.833 -6.053 1.00 93.62 84 ILE A N 1
ATOM 618 C CA . ILE A 1 84 ? -1.608 6.190 -7.399 1.00 93.62 84 ILE A CA 1
ATOM 619 C C . ILE A 1 84 ? -0.366 7.072 -7.321 1.00 93.62 84 ILE A C 1
ATOM 621 O O . ILE A 1 84 ? 0.642 6.765 -7.953 1.00 93.62 84 ILE A O 1
ATOM 625 N N . LYS A 1 85 ? -0.425 8.152 -6.537 1.00 93.44 85 LYS A N 1
ATOM 626 C CA . LYS A 1 85 ? 0.689 9.093 -6.417 1.00 93.44 85 LYS A CA 1
ATOM 627 C C . LYS A 1 85 ? 1.953 8.400 -5.901 1.00 93.44 85 LYS A C 1
ATOM 629 O O . LYS A 1 85 ? 3.024 8.617 -6.460 1.00 93.44 85 LYS A O 1
ATOM 634 N N . ALA A 1 86 ? 1.825 7.556 -4.876 1.00 95.38 86 ALA A N 1
ATOM 635 C CA . ALA A 1 86 ? 2.947 6.786 -4.341 1.00 95.38 86 ALA A CA 1
ATOM 636 C C . ALA A 1 86 ? 3.500 5.793 -5.374 1.00 95.38 86 ALA A C 1
ATOM 638 O O . ALA A 1 86 ? 4.709 5.730 -5.575 1.00 95.38 86 ALA A O 1
ATOM 639 N N . HIS A 1 87 ? 2.627 5.065 -6.079 1.00 95.69 87 HIS A N 1
ATOM 640 C CA . HIS A 1 87 ? 3.026 4.155 -7.152 1.00 95.69 87 HIS A CA 1
ATOM 641 C C . HIS A 1 87 ? 3.831 4.870 -8.240 1.00 95.69 87 HIS A C 1
ATOM 643 O O . HIS A 1 87 ? 4.932 4.434 -8.577 1.00 95.69 87 HIS A O 1
ATOM 649 N N . ASP A 1 88 ? 3.302 5.968 -8.778 1.00 95.19 88 ASP A N 1
ATOM 650 C CA . ASP A 1 88 ? 3.929 6.677 -9.893 1.00 95.19 88 ASP A CA 1
ATOM 651 C C . ASP A 1 88 ? 5.259 7.313 -9.470 1.00 95.19 88 ASP A C 1
ATOM 653 O O . ASP A 1 88 ? 6.248 7.201 -10.197 1.00 95.19 88 ASP A O 1
ATOM 657 N N . TYR A 1 89 ? 5.315 7.884 -8.262 1.00 95.50 89 TYR A N 1
ATOM 658 C CA . TYR A 1 89 ? 6.554 8.392 -7.674 1.00 95.50 89 TYR A CA 1
ATOM 659 C C . TYR A 1 89 ? 7.601 7.283 -7.513 1.00 95.50 89 TYR A C 1
ATOM 661 O O . TYR A 1 89 ? 8.719 7.409 -8.008 1.00 95.50 89 TYR A O 1
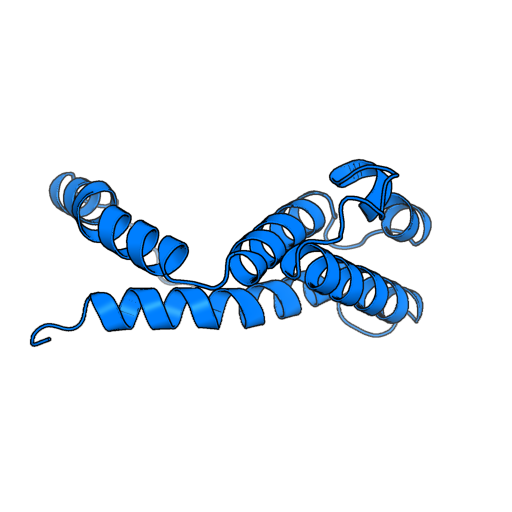ATOM 669 N N . CYS A 1 90 ? 7.241 6.168 -6.875 1.00 95.62 90 CYS A N 1
ATOM 670 C CA . CYS A 1 90 ? 8.176 5.077 -6.611 1.00 95.62 90 CYS A CA 1
ATOM 671 C C . CYS A 1 90 ? 8.639 4.368 -7.880 1.00 95.62 90 CYS A C 1
ATOM 673 O O . CYS A 1 90 ? 9.785 3.921 -7.949 1.00 95.62 90 CYS A O 1
ATOM 675 N N . LYS A 1 91 ? 7.777 4.279 -8.897 1.00 95.12 91 LYS A N 1
ATOM 676 C CA . LYS A 1 91 ? 8.170 3.795 -10.218 1.00 95.12 91 LYS A CA 1
ATOM 677 C C . LYS A 1 91 ? 9.200 4.735 -10.841 1.00 95.12 91 LYS A C 1
ATOM 679 O O . LYS A 1 91 ? 10.264 4.267 -11.232 1.00 95.12 91 LYS A O 1
ATOM 684 N N . ALA A 1 92 ? 8.898 6.034 -10.916 1.00 93.81 92 ALA A N 1
ATOM 685 C CA . ALA A 1 92 ? 9.796 7.023 -11.508 1.00 93.81 92 ALA A CA 1
ATOM 686 C C . ALA A 1 92 ? 11.154 7.044 -10.795 1.00 93.81 92 ALA A C 1
ATOM 688 O O . ALA A 1 92 ? 12.191 6.995 -11.450 1.00 93.81 92 ALA A O 1
ATOM 689 N N . TRP A 1 93 ? 11.146 7.019 -9.461 1.00 91.94 93 TRP A N 1
ATOM 690 C CA . TRP A 1 93 ? 12.354 6.938 -8.646 1.00 91.94 93 TRP A CA 1
ATOM 691 C C . TRP A 1 93 ? 13.171 5.679 -8.956 1.00 91.94 93 TRP A C 1
ATOM 693 O O . TRP A 1 93 ? 14.352 5.775 -9.283 1.00 91.94 93 TRP A O 1
ATOM 703 N N . ALA A 1 94 ? 12.540 4.501 -8.951 1.00 93.06 94 ALA A N 1
ATOM 704 C CA . ALA A 1 94 ? 13.215 3.238 -9.247 1.00 93.06 94 ALA A CA 1
ATOM 705 C C . ALA A 1 94 ? 13.739 3.143 -10.692 1.00 93.06 94 ALA A C 1
ATOM 707 O O . ALA A 1 94 ? 14.723 2.446 -10.946 1.00 93.06 94 ALA A O 1
ATOM 708 N N . ASP A 1 95 ? 13.104 3.832 -11.642 1.00 91.50 95 ASP A N 1
ATOM 709 C CA . ASP A 1 95 ? 13.545 3.892 -13.038 1.00 91.50 95 ASP A CA 1
ATOM 710 C C . ASP A 1 95 ? 14.826 4.722 -13.220 1.00 91.50 95 ASP A C 1
ATOM 712 O O . ASP A 1 95 ? 15.549 4.500 -14.187 1.00 91.50 95 ASP A O 1
ATOM 716 N N . THR A 1 96 ? 15.179 5.596 -12.269 1.00 89.19 96 THR A N 1
ATOM 717 C CA . THR A 1 96 ? 16.472 6.308 -12.288 1.00 89.19 96 THR A CA 1
ATOM 718 C C . THR A 1 96 ? 17.673 5.408 -11.977 1.00 89.19 96 THR A C 1
ATOM 720 O O . THR A 1 96 ? 18.817 5.840 -12.115 1.00 89.19 96 THR A O 1
ATOM 723 N N . GLY A 1 97 ? 17.436 4.178 -11.506 1.00 80.50 97 GLY A N 1
ATOM 724 C CA . GLY A 1 97 ? 18.485 3.270 -11.036 1.00 80.50 97 GLY A CA 1
ATOM 725 C C . GLY A 1 97 ? 19.146 3.701 -9.721 1.00 80.50 97 GLY A C 1
ATOM 726 O O . GLY A 1 97 ? 20.072 3.036 -9.264 1.00 80.50 97 GLY A O 1
ATOM 727 N N . ARG A 1 98 ? 18.684 4.795 -9.100 1.00 65.88 98 ARG A N 1
ATOM 728 C CA . ARG A 1 98 ? 19.164 5.287 -7.805 1.00 65.88 98 ARG A CA 1
ATOM 729 C C . ARG A 1 98 ? 18.221 4.818 -6.690 1.00 65.88 98 ARG A C 1
ATOM 731 O O . ARG A 1 98 ? 17.003 4.847 -6.841 1.00 65.88 98 ARG A O 1
ATOM 738 N N . GLY A 1 99 ? 18.787 4.402 -5.557 1.00 68.56 99 GLY A N 1
ATOM 739 C CA . GLY A 1 99 ? 18.035 4.023 -4.354 1.00 68.56 99 GLY A CA 1
ATOM 740 C C . GLY A 1 99 ? 17.697 2.531 -4.227 1.00 68.56 99 GLY A C 1
ATOM 741 O O . GLY A 1 99 ? 18.188 1.681 -4.962 1.00 68.56 99 GLY A O 1
ATOM 742 N N . TYR A 1 100 ? 16.846 2.221 -3.251 1.00 81.06 100 TYR A N 1
ATOM 743 C CA . TYR A 1 100 ? 16.506 0.871 -2.766 1.00 81.06 100 TYR A CA 1
ATOM 744 C C . TYR A 1 100 ? 15.409 0.158 -3.590 1.00 81.06 100 TYR A C 1
ATOM 746 O O . TYR A 1 100 ? 14.982 -0.948 -3.273 1.00 81.06 100 TYR A O 1
ATOM 754 N N . GLY A 1 101 ? 14.993 0.746 -4.716 1.00 90.56 101 GLY A N 1
ATOM 755 C CA . GLY A 1 101 ? 14.020 0.162 -5.641 1.00 90.56 101 GLY A CA 1
ATOM 756 C C . GLY A 1 101 ? 12.555 0.418 -5.264 1.00 90.56 101 GLY A C 1
ATOM 757 O O . GLY A 1 101 ? 12.224 0.951 -4.208 1.00 90.56 101 GLY A O 1
ATOM 758 N N . MET A 1 102 ? 11.648 0.051 -6.176 1.00 95.38 102 MET A N 1
ATOM 759 C CA . MET A 1 102 ? 10.226 0.416 -6.079 1.00 95.38 102 MET A CA 1
ATOM 760 C C . MET A 1 102 ? 9.521 -0.210 -4.871 1.00 95.38 102 MET A C 1
ATOM 762 O O . MET A 1 102 ? 8.654 0.430 -4.284 1.00 95.38 102 MET A O 1
ATOM 766 N N . ARG A 1 103 ? 9.886 -1.446 -4.497 1.00 95.81 103 ARG A N 1
ATOM 767 C CA . ARG A 1 103 ? 9.275 -2.147 -3.359 1.00 95.81 103 ARG A CA 1
ATOM 768 C C . ARG A 1 103 ? 9.536 -1.406 -2.053 1.00 95.81 103 ARG A C 1
ATOM 770 O O . ARG A 1 103 ? 8.606 -1.205 -1.283 1.00 95.81 103 ARG A O 1
ATOM 777 N N . ASP A 1 104 ? 10.780 -1.005 -1.829 1.00 94.25 104 ASP A N 1
ATOM 778 C CA . ASP A 1 104 ? 11.186 -0.342 -0.593 1.00 94.25 104 ASP A CA 1
ATOM 779 C C . ASP A 1 104 ? 10.677 1.104 -0.543 1.00 94.25 104 ASP A C 1
ATOM 781 O O . ASP A 1 104 ? 10.141 1.515 0.478 1.00 94.25 104 ASP A O 1
ATOM 785 N N . CYS A 1 105 ? 10.662 1.823 -1.671 1.00 95.19 105 CYS A N 1
ATOM 786 C CA . CYS A 1 105 ? 9.974 3.117 -1.742 1.00 95.19 105 CYS A CA 1
ATOM 787 C C . CYS A 1 105 ? 8.483 3.004 -1.378 1.00 95.19 105 CYS A C 1
ATOM 789 O O . CYS A 1 105 ? 7.962 3.805 -0.606 1.00 95.19 105 CYS A O 1
ATOM 791 N N . LEU A 1 106 ? 7.774 1.996 -1.901 1.00 96.44 106 LEU A N 1
ATOM 792 C CA . LEU A 1 106 ? 6.363 1.798 -1.561 1.00 96.44 106 LEU A CA 1
ATOM 793 C C . LEU A 1 106 ? 6.164 1.440 -0.084 1.00 96.44 106 LEU A C 1
ATOM 795 O O . LEU A 1 106 ? 5.152 1.845 0.480 1.00 96.44 106 LEU A O 1
ATOM 799 N N . ARG A 1 107 ? 7.103 0.712 0.535 1.00 95.94 107 ARG A N 1
ATOM 800 C CA . ARG A 1 107 ? 7.085 0.430 1.980 1.00 95.94 107 ARG A CA 1
ATOM 801 C C . ARG A 1 107 ? 7.190 1.708 2.800 1.00 95.94 107 ARG A C 1
ATOM 803 O O . ARG A 1 107 ? 6.366 1.900 3.676 1.00 95.94 107 ARG A O 1
ATOM 810 N N . GLU A 1 108 ? 8.100 2.614 2.454 1.00 94.69 108 GLU A N 1
ATOM 811 C CA . GLU A 1 108 ? 8.217 3.907 3.146 1.00 94.69 108 GLU A CA 1
ATOM 812 C C . GLU A 1 108 ? 6.915 4.717 3.066 1.00 94.69 108 GLU A C 1
ATOM 814 O O . GLU A 1 108 ? 6.429 5.231 4.072 1.00 94.69 108 GLU A O 1
ATOM 819 N N . TRP A 1 109 ? 6.297 4.782 1.881 1.00 94.81 109 TRP A N 1
ATOM 820 C CA . TRP A 1 109 ? 4.994 5.435 1.718 1.00 94.81 109 TRP A CA 1
ATOM 821 C C . TRP A 1 109 ? 3.875 4.735 2.488 1.00 94.81 109 TRP A C 1
ATOM 823 O O . TRP A 1 109 ? 2.982 5.410 2.998 1.00 94.81 109 TRP A O 1
ATOM 833 N N . HIS A 1 110 ? 3.891 3.405 2.536 1.00 95.75 110 HIS A N 1
ATOM 834 C CA . HIS A 1 110 ? 2.932 2.616 3.295 1.00 95.75 110 HIS A CA 1
ATOM 835 C C . HIS A 1 110 ? 3.066 2.889 4.792 1.00 95.75 110 HIS A C 1
ATOM 837 O O . HIS A 1 110 ? 2.067 3.214 5.426 1.00 95.75 110 HIS A O 1
ATOM 843 N N . ASP A 1 111 ? 4.279 2.801 5.330 1.00 94.56 111 ASP A N 1
ATOM 844 C CA . ASP A 1 111 ? 4.550 2.920 6.761 1.00 94.56 111 ASP A CA 1
ATOM 845 C C . ASP A 1 111 ? 4.207 4.327 7.249 1.00 94.56 111 ASP A C 1
ATOM 847 O O . ASP A 1 111 ? 3.390 4.464 8.152 1.00 94.56 111 ASP A O 1
ATOM 851 N N . HIS A 1 112 ? 4.634 5.367 6.523 1.00 90.94 112 HIS A N 1
ATOM 852 C CA . HIS A 1 112 ? 4.252 6.749 6.832 1.00 90.94 112 HIS A CA 1
ATOM 853 C C . HIS A 1 112 ? 2.727 6.968 6.878 1.00 90.94 112 HIS A C 1
ATOM 855 O O . HIS A 1 112 ? 2.236 7.837 7.589 1.00 90.94 112 HIS A O 1
ATOM 861 N N . ARG A 1 113 ? 1.946 6.204 6.102 1.00 88.88 113 ARG A N 1
ATOM 862 C CA . ARG A 1 113 ? 0.472 6.271 6.127 1.00 88.88 113 ARG A CA 1
ATOM 863 C C . ARG A 1 113 ? -0.151 5.377 7.191 1.00 88.88 113 ARG A C 1
ATOM 865 O O . ARG A 1 113 ? -1.259 5.661 7.642 1.00 88.88 113 ARG A O 1
ATOM 872 N N . ALA A 1 114 ? 0.513 4.282 7.536 1.00 89.94 114 ALA A N 1
ATOM 873 C CA . ALA A 1 114 ? 0.087 3.366 8.578 1.00 89.94 114 ALA A CA 1
ATOM 874 C C . ALA A 1 114 ? 0.369 3.929 9.978 1.00 89.94 114 ALA A C 1
ATOM 876 O O . ALA A 1 114 ? -0.370 3.592 10.904 1.00 89.94 114 ALA A O 1
ATOM 877 N N . ASP A 1 115 ? 1.361 4.809 10.123 1.00 89.25 115 ASP A N 1
ATOM 878 C CA . ASP A 1 115 ? 1.686 5.495 11.377 1.00 89.25 115 ASP A CA 1
ATOM 879 C C . ASP A 1 115 ? 0.472 6.261 11.914 1.00 89.25 115 ASP A C 1
ATOM 881 O O . ASP A 1 115 ? 0.040 5.984 13.029 1.00 89.25 115 ASP A O 1
ATOM 885 N N . ASP A 1 116 ? -0.192 7.077 11.085 1.00 82.94 116 ASP A N 1
ATOM 886 C CA . ASP A 1 116 ? -1.412 7.815 11.468 1.00 82.94 116 ASP A CA 1
ATOM 887 C C . ASP A 1 116 ? -2.510 6.897 12.052 1.00 82.94 116 ASP A C 1
ATOM 889 O O . ASP A 1 116 ? -3.262 7.266 12.958 1.00 82.94 116 ASP A O 1
ATOM 893 N N . ILE A 1 117 ? -2.652 5.691 11.491 1.00 82.69 117 ILE A N 1
ATOM 894 C CA . ILE A 1 117 ? -3.641 4.699 11.936 1.00 82.69 117 ILE A CA 1
ATOM 895 C C . ILE A 1 117 ? -3.191 4.064 13.254 1.00 82.69 117 ILE A C 1
ATOM 897 O O . ILE A 1 117 ? -4.002 3.850 14.158 1.00 82.69 117 ILE A O 1
ATOM 901 N N . THR A 1 118 ? -1.904 3.743 13.341 1.00 84.88 118 THR A N 1
ATOM 902 C CA . THR A 1 118 ? -1.291 3.053 14.473 1.00 84.88 118 THR A CA 1
ATOM 903 C C . THR A 1 118 ? -1.274 3.948 15.706 1.00 84.88 118 THR A C 1
ATOM 905 O O . THR A 1 118 ? -1.710 3.513 16.769 1.00 84.88 118 THR A O 1
ATOM 908 N N . GLU A 1 119 ? -0.870 5.211 15.567 1.00 87.06 119 GLU A N 1
ATOM 909 C CA . GLU A 1 119 ? -0.907 6.215 16.635 1.00 87.06 119 GLU A CA 1
ATOM 910 C C . GLU A 1 119 ? -2.321 6.378 17.198 1.00 87.06 119 GLU A C 1
ATOM 912 O O . GLU A 1 119 ? -2.526 6.263 18.406 1.00 87.06 119 GLU A O 1
ATOM 917 N N . LYS A 1 120 ? -3.325 6.515 16.323 1.00 83.31 120 LYS A N 1
ATOM 918 C CA . LYS A 1 120 ? -4.728 6.621 16.744 1.00 83.31 120 LYS A CA 1
ATOM 919 C C . LYS A 1 120 ? -5.209 5.381 17.496 1.00 83.31 120 LYS A C 1
ATOM 921 O O . LYS A 1 120 ? -5.926 5.499 18.489 1.00 83.31 120 LYS A O 1
ATOM 926 N N . ALA A 1 121 ? -4.829 4.190 17.036 1.00 83.75 121 ALA A N 1
ATOM 927 C CA . ALA A 1 121 ? -5.169 2.953 17.726 1.00 83.75 121 ALA A CA 1
ATOM 928 C C . ALA A 1 121 ? -4.533 2.886 19.123 1.00 83.75 121 ALA A C 1
ATOM 930 O O . ALA A 1 121 ? -5.200 2.449 20.060 1.00 83.75 121 ALA A O 1
ATOM 931 N N . TRP A 1 122 ? -3.289 3.348 19.279 1.00 85.56 122 TRP A N 1
ATOM 932 C CA . TRP A 1 122 ? -2.619 3.414 20.579 1.00 85.56 122 TRP A CA 1
ATOM 933 C C . TRP A 1 122 ? -3.239 4.447 21.516 1.00 85.56 122 TRP A C 1
ATOM 935 O O . TRP A 1 122 ? -3.419 4.159 22.699 1.00 85.56 122 TRP A O 1
ATOM 945 N N . ASP A 1 123 ? -3.621 5.617 21.009 1.00 85.88 123 ASP A N 1
ATOM 946 C CA . ASP A 1 123 ? -4.281 6.648 21.814 1.00 85.88 123 ASP A CA 1
ATOM 947 C C . ASP A 1 123 ? -5.610 6.160 22.395 1.00 85.88 123 ASP A C 1
ATOM 949 O O . ASP A 1 123 ? -5.899 6.407 23.564 1.00 85.88 123 ASP A O 1
ATOM 953 N N . MET A 1 124 ? -6.377 5.376 21.633 1.00 82.88 124 MET A N 1
ATOM 954 C CA . MET A 1 124 ? -7.625 4.766 22.111 1.00 82.88 124 MET A CA 1
ATOM 955 C C . MET A 1 124 ? -7.433 3.697 23.199 1.00 82.88 124 MET A C 1
ATOM 957 O O . MET A 1 124 ? -8.416 3.264 23.799 1.00 82.88 124 MET A O 1
ATOM 961 N N . GLN A 1 125 ? -6.204 3.235 23.438 1.00 77.56 125 GLN A N 1
ATOM 962 C CA . GLN A 1 125 ? -5.888 2.245 24.474 1.00 77.56 125 GLN A CA 1
ATOM 963 C C . GLN A 1 125 ? -5.382 2.866 25.776 1.00 77.56 125 GLN A C 1
ATOM 965 O O . GLN A 1 125 ? -5.277 2.154 26.777 1.00 77.56 125 GLN A O 1
ATOM 970 N N . LYS A 1 126 ? -5.049 4.162 25.784 1.00 76.75 126 LYS A N 1
ATOM 971 C CA . LYS A 1 126 ? -4.538 4.834 26.982 1.00 76.75 126 LYS A CA 1
ATOM 972 C C . LYS A 1 126 ? -5.635 4.869 28.063 1.00 76.75 126 LYS A C 1
ATOM 974 O O . LYS A 1 126 ? -6.727 5.366 27.790 1.00 76.75 126 LYS A O 1
ATOM 979 N N . PRO A 1 127 ? -5.383 4.352 29.282 1.00 57.00 127 PRO A N 1
ATOM 980 C CA . PRO A 1 127 ? -6.350 4.427 30.376 1.00 57.00 127 PRO A CA 1
ATOM 981 C C . PRO A 1 127 ? -6.615 5.886 30.778 1.00 57.00 127 PRO A C 1
ATOM 983 O O . PRO A 1 127 ? -5.663 6.646 30.946 1.00 57.00 127 PRO A O 1
ATOM 986 N N . GLY A 1 128 ? -7.883 6.253 30.996 1.00 54.34 128 GLY A N 1
ATOM 987 C CA . GLY A 1 128 ? -8.262 7.560 31.559 1.00 54.34 128 GLY A CA 1
ATOM 988 C C . GLY A 1 128 ? -8.864 8.585 30.588 1.00 54.34 128 GLY A C 1
ATOM 989 O O . GLY A 1 128 ? -8.866 9.767 30.922 1.00 54.34 128 GLY A O 1
ATOM 990 N N . MET A 1 129 ? -9.381 8.154 29.432 1.00 43.59 129 MET A N 1
ATOM 991 C CA . MET A 1 129 ? -10.331 8.937 28.624 1.00 43.59 129 MET A CA 1
ATOM 992 C C . MET A 1 129 ? -11.745 8.376 28.744 1.00 43.59 129 MET A C 1
ATOM 994 O O . MET A 1 129 ? -11.876 7.130 28.741 1.00 43.59 129 MET A O 1
#

Sequence (129 aa):
MPLPTHSRPLSESEIAFVTGPQRRIVARALAEQAPGATLAVATMSRLINALPRHATARARAALWAQVIGSDRSVTAARGMKQAIKAHDYCKAWADTGRGYGMRDCLREWHDHRADDITEKAWDMQKPGM